Protein AF-Q64HC9-F1 (afdb_monomer)

Secondary structure (DSSP, 8-state):
----------------------EEEE-SSEEEEEEE-TT-----EEEEESPPPTTEEEEEEEEEE---B-S----S--SSS-S-GGGG--TT--EEEEEEEEEE---PPSEEEEEEE----TTT--B---EEEEEEE-----

pLDDT: mean 74.33, std 14.69, range [40.84, 91.12]

Mean predicted aligned error: 11.89 Å

Structure (mmCIF, N/CA/C/O backbone):
data_AF-Q64HC9-F1
#
_entry.id   AF-Q64HC9-F1
#
loop_
_atom_site.group_PDB
_atom_site.id
_atom_site.type_symbol
_atom_site.label_atom_id
_atom_site.label_alt_id
_atom_site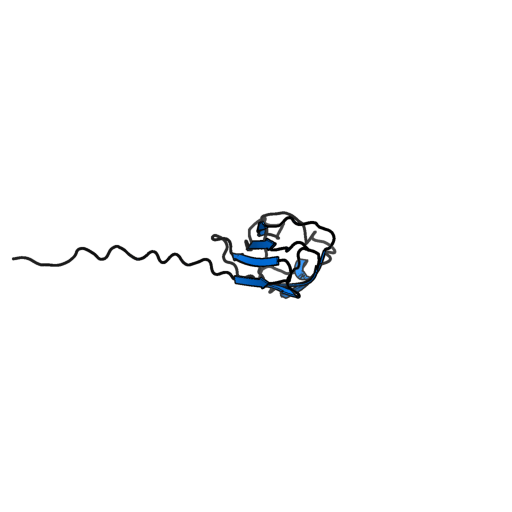.label_comp_id
_atom_site.label_asym_id
_atom_site.label_entity_id
_atom_site.label_seq_id
_atom_site.pdbx_PDB_ins_code
_atom_site.Cartn_x
_atom_site.Cartn_y
_atom_site.Cartn_z
_atom_site.occupancy
_atom_site.B_iso_or_equiv
_atom_site.auth_seq_id
_atom_site.auth_comp_id
_atom_site.auth_asym_id
_atom_site.auth_atom_id
_atom_site.pdbx_PDB_model_num
ATOM 1 N N . MET A 1 1 ? -16.742 67.677 -4.994 1.00 40.84 1 MET A N 1
ATOM 2 C CA . MET A 1 1 ? -16.632 66.687 -6.092 1.00 40.84 1 MET A CA 1
ATOM 3 C C . MET A 1 1 ? -15.282 66.006 -5.935 1.00 40.84 1 MET A C 1
ATOM 5 O O . MET A 1 1 ? -14.339 66.737 -5.679 1.00 40.84 1 MET A O 1
ATOM 9 N N . LEU A 1 2 ? -15.078 64.698 -6.061 1.00 40.84 2 LEU A N 1
ATOM 10 C CA . LEU A 1 2 ? -15.927 63.492 -6.014 1.0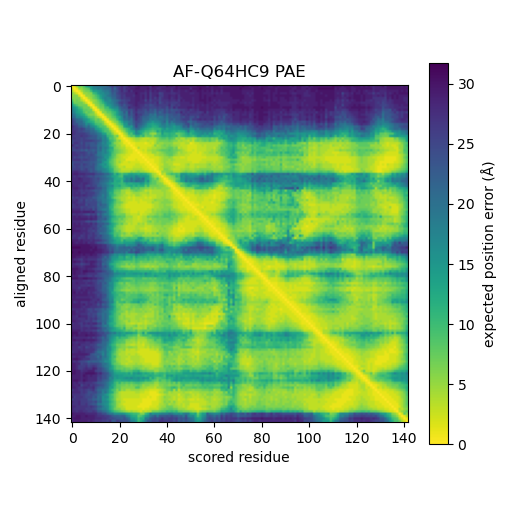0 40.84 2 LEU A CA 1
ATOM 11 C C . LEU A 1 2 ? -14.906 62.337 -5.767 1.00 40.84 2 LEU A C 1
ATOM 13 O O . LEU A 1 2 ? -13.785 62.466 -6.262 1.00 40.84 2 LEU A O 1
ATOM 17 N N . PRO A 1 3 ? -15.165 61.296 -4.952 1.00 45.94 3 PRO A N 1
ATOM 18 C CA . PRO A 1 3 ? -14.065 60.493 -4.398 1.00 45.94 3 PRO A CA 1
ATOM 19 C C . PRO A 1 3 ? -13.435 59.503 -5.392 1.00 45.94 3 PRO A C 1
ATOM 21 O O . PRO A 1 3 ? -14.139 58.753 -6.063 1.00 45.94 3 PRO A O 1
ATOM 24 N N . PHE A 1 4 ? -12.100 59.431 -5.399 1.00 45.72 4 PHE A N 1
ATOM 25 C CA . PHE A 1 4 ? -11.341 58.328 -5.997 1.00 45.72 4 PHE A CA 1
ATOM 26 C C . PHE A 1 4 ? -11.171 57.196 -4.975 1.00 45.72 4 PHE A C 1
ATOM 28 O O . PHE A 1 4 ? -10.282 57.262 -4.127 1.00 45.72 4 PHE A O 1
ATOM 35 N N . ILE A 1 5 ? -11.985 56.141 -5.064 1.00 53.59 5 ILE A N 1
ATOM 36 C CA . ILE A 1 5 ? -11.693 54.857 -4.408 1.00 53.59 5 ILE A CA 1
ATOM 37 C C . ILE A 1 5 ? -12.189 53.690 -5.272 1.00 53.59 5 ILE A C 1
ATOM 39 O O . ILE A 1 5 ? -13.197 53.820 -5.956 1.00 53.59 5 ILE A O 1
ATOM 43 N N . LEU A 1 6 ? -11.506 52.545 -5.148 1.00 52.09 6 LEU A N 1
ATOM 44 C CA . LEU A 1 6 ? -11.951 51.194 -5.526 1.00 52.09 6 LEU A CA 1
ATOM 45 C C . LEU A 1 6 ? -12.296 50.946 -7.009 1.00 52.09 6 LEU A C 1
ATOM 47 O O . LEU A 1 6 ? -13.439 51.101 -7.418 1.00 52.09 6 LEU A O 1
ATOM 51 N N . PHE A 1 7 ? -11.352 50.342 -7.744 1.00 48.59 7 PHE A N 1
ATOM 52 C CA . PHE A 1 7 ? -11.568 49.006 -8.334 1.00 48.59 7 PHE A CA 1
ATOM 53 C C . PHE A 1 7 ? -10.238 48.378 -8.797 1.00 48.59 7 PHE A C 1
ATOM 55 O O . PHE A 1 7 ? -9.608 48.931 -9.694 1.00 48.59 7 PHE A O 1
ATOM 62 N N . SER A 1 8 ? -9.824 47.247 -8.191 1.00 47.06 8 SER A N 1
ATOM 63 C CA . SER A 1 8 ? -8.927 46.178 -8.730 1.00 47.06 8 SER A CA 1
ATOM 64 C C . SER A 1 8 ? -8.206 45.376 -7.623 1.00 47.06 8 SER A C 1
ATOM 66 O O . SER A 1 8 ? -6.982 45.293 -7.596 1.00 47.06 8 SER A O 1
ATOM 68 N N . THR A 1 9 ? -8.948 44.754 -6.700 1.00 53.44 9 THR A N 1
ATOM 69 C CA . THR A 1 9 ? -8.387 43.815 -5.697 1.00 53.44 9 THR A CA 1
ATOM 70 C C . THR A 1 9 ? -9.257 42.563 -5.534 1.00 53.44 9 THR A C 1
ATOM 72 O O . THR A 1 9 ? -9.566 42.148 -4.421 1.00 53.44 9 THR A O 1
ATOM 75 N N . LEU A 1 10 ? -9.688 41.974 -6.655 1.00 48.69 10 LEU A N 1
ATOM 76 C CA . LEU A 1 10 ? -10.426 40.700 -6.707 1.00 48.69 10 LEU A CA 1
ATOM 77 C C . LEU A 1 10 ? -9.857 39.760 -7.782 1.00 48.69 10 LEU A C 1
ATOM 79 O O . LEU A 1 10 ? -10.584 39.166 -8.571 1.00 48.69 10 LEU A O 1
ATOM 83 N N . LEU A 1 11 ? -8.533 39.607 -7.783 1.00 49.22 11 LEU A N 1
ATOM 84 C CA . LEU A 1 11 ? -7.881 38.435 -8.358 1.00 49.22 11 LEU A CA 1
ATOM 85 C C . LEU A 1 11 ? -6.985 37.810 -7.288 1.00 49.22 11 LEU A C 1
ATOM 87 O O . LEU A 1 11 ? -5.763 37.948 -7.308 1.00 49.22 11 LEU A O 1
ATOM 91 N N . SER A 1 12 ? -7.622 37.167 -6.308 1.00 49.53 12 SER A N 1
ATOM 92 C CA . SER A 1 12 ? -6.921 36.307 -5.357 1.00 49.53 12 SER A CA 1
ATOM 93 C C . SER A 1 12 ? -6.146 35.254 -6.152 1.00 49.53 12 SER A C 1
ATOM 95 O O . SER A 1 12 ? -6.778 34.538 -6.936 1.00 49.53 12 SER A O 1
ATOM 97 N N . PRO A 1 13 ? -4.818 35.119 -5.988 1.00 48.38 13 PRO A N 1
ATOM 98 C CA . PRO A 1 13 ? -4.122 33.986 -6.566 1.00 48.38 13 PRO A CA 1
ATOM 99 C C . PRO A 1 13 ? -4.697 32.728 -5.918 1.00 48.38 13 PRO A C 1
ATOM 101 O O . PRO A 1 13 ? -4.564 32.530 -4.709 1.00 48.38 13 PRO A O 1
ATOM 104 N N . ILE A 1 14 ? -5.359 31.888 -6.717 1.00 54.41 14 ILE A N 1
ATOM 105 C CA . ILE A 1 14 ? -5.689 30.527 -6.300 1.00 54.41 14 ILE A CA 1
ATOM 106 C C . ILE A 1 14 ? -4.350 29.805 -6.219 1.00 54.41 14 ILE A C 1
ATOM 108 O O . ILE A 1 14 ? -3.828 29.304 -7.214 1.00 54.41 14 ILE A O 1
ATOM 112 N N . LEU A 1 15 ? -3.757 29.837 -5.029 1.00 45.00 15 LEU A N 1
ATOM 113 C CA . LEU A 1 15 ? -2.570 29.072 -4.713 1.00 45.00 15 LEU A CA 1
ATOM 114 C C . LEU A 1 15 ? -3.022 27.614 -4.625 1.00 45.00 15 LEU A C 1
ATOM 116 O O . LEU A 1 15 ? -3.457 27.154 -3.572 1.00 45.00 15 LEU A O 1
ATOM 120 N N . THR A 1 16 ? -3.011 26.922 -5.765 1.00 43.44 16 THR A N 1
ATOM 121 C CA . THR A 1 16 ? -3.303 25.491 -5.832 1.00 43.44 16 THR A CA 1
ATOM 122 C C . THR A 1 16 ? -2.333 24.784 -4.894 1.00 43.44 16 THR A C 1
ATOM 124 O O . THR A 1 16 ? -1.134 24.733 -5.170 1.00 43.44 16 THR A O 1
ATOM 127 N N . GLU A 1 17 ? -2.839 24.305 -3.755 1.00 46.41 17 GLU A N 1
ATOM 128 C CA . GLU A 1 17 ? -2.050 23.569 -2.772 1.00 46.41 17 GLU A CA 1
ATOM 129 C C . GLU A 1 17 ? -1.519 22.311 -3.464 1.00 46.41 17 GLU A C 1
ATOM 131 O O . GLU A 1 17 ? -2.272 21.373 -3.718 1.00 46.41 17 GLU A O 1
ATOM 136 N N . SER A 1 18 ? -0.236 22.322 -3.841 1.00 50.88 18 SER A N 1
ATOM 137 C CA . SER 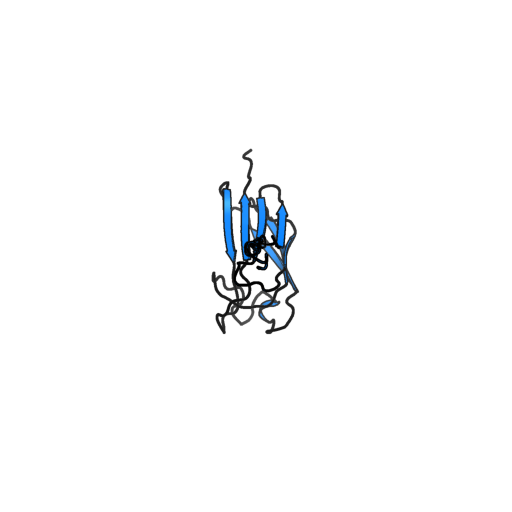A 1 18 ? 0.394 21.183 -4.507 1.00 50.88 18 SER A CA 1
ATOM 138 C C . SER A 1 18 ? 0.220 19.947 -3.634 1.00 50.88 18 SER A C 1
ATOM 140 O O . SER A 1 18 ? 0.615 19.981 -2.466 1.00 50.88 18 SER A O 1
ATOM 142 N N . GLU A 1 19 ? -0.318 18.861 -4.203 1.00 58.88 19 GLU A N 1
ATOM 143 C CA . GLU A 1 19 ? -0.428 17.572 -3.517 1.00 58.88 19 GLU A CA 1
ATOM 144 C C . GLU A 1 19 ? 0.904 17.242 -2.840 1.00 58.88 19 GLU A C 1
ATOM 146 O O . GLU A 1 19 ? 1.939 17.066 -3.493 1.00 58.88 19 GLU A O 1
ATOM 151 N N . LYS A 1 20 ? 0.894 17.200 -1.506 1.00 64.88 20 LYS A N 1
ATOM 152 C CA . LYS A 1 20 ? 2.105 16.947 -0.740 1.00 64.88 20 LYS A CA 1
ATOM 153 C C . LYS A 1 20 ? 2.418 15.459 -0.819 1.00 64.88 20 LYS A C 1
ATOM 155 O O . LYS A 1 20 ? 1.818 14.654 -0.110 1.00 64.88 20 LYS A O 1
ATOM 160 N N . GLN A 1 21 ? 3.356 15.111 -1.695 1.00 63.88 21 GLN A N 1
ATOM 161 C CA . GLN A 1 21 ? 3.906 13.765 -1.812 1.00 63.88 21 GLN A CA 1
ATOM 162 C C . GLN A 1 21 ? 4.420 13.308 -0.438 1.00 63.88 21 GLN A C 1
ATOM 164 O O . GLN A 1 21 ? 5.368 13.880 0.102 1.00 63.88 21 GLN A O 1
ATOM 169 N N . GLN A 1 22 ? 3.744 12.321 0.152 1.00 74.75 22 GLN A N 1
ATOM 170 C CA . GLN A 1 22 ? 3.880 11.997 1.575 1.00 74.75 22 GLN A CA 1
ATOM 171 C C . GLN A 1 22 ? 5.083 11.084 1.843 1.00 74.75 22 GLN A C 1
ATOM 173 O O . GLN A 1 22 ? 5.713 11.184 2.893 1.00 74.75 22 GLN A O 1
ATOM 178 N N . TRP A 1 23 ? 5.416 10.218 0.883 1.00 79.31 23 TRP A N 1
ATOM 179 C CA . TRP A 1 23 ? 6.560 9.311 0.949 1.00 79.31 23 TRP A CA 1
ATOM 180 C C . TRP A 1 23 ? 7.141 9.037 -0.445 1.00 79.31 23 TRP A C 1
ATOM 182 O O . TRP A 1 23 ? 6.479 9.206 -1.475 1.00 79.31 23 TRP A O 1
ATOM 192 N N . PHE A 1 24 ? 8.407 8.626 -0.469 1.00 89.25 24 PHE A N 1
ATOM 193 C CA . PHE A 1 24 ? 9.185 8.318 -1.664 1.00 89.25 24 PHE A CA 1
ATOM 194 C C . PHE A 1 24 ? 10.277 7.304 -1.317 1.00 89.25 24 PHE A C 1
ATOM 196 O O . PHE A 1 24 ? 10.985 7.480 -0.325 1.00 89.25 24 PHE A O 1
ATOM 203 N N . CYS A 1 25 ? 10.480 6.301 -2.168 1.00 89.44 25 CYS A N 1
ATOM 204 C CA . CYS A 1 25 ? 11.663 5.454 -2.135 1.00 89.44 25 CYS A CA 1
ATOM 205 C C . CYS A 1 25 ? 12.200 5.166 -3.546 1.00 89.44 25 CYS A C 1
ATOM 207 O O . CYS A 1 25 ? 11.488 5.213 -4.553 1.00 89.44 25 CYS A O 1
ATOM 209 N N . ASN A 1 26 ? 13.501 4.892 -3.612 1.00 90.81 26 ASN A N 1
ATOM 210 C CA . ASN A 1 26 ? 14.267 4.687 -4.835 1.00 90.81 26 ASN A CA 1
ATOM 211 C C . ASN A 1 26 ? 15.036 3.364 -4.703 1.00 90.81 26 ASN A C 1
ATOM 213 O O . ASN A 1 26 ? 15.848 3.217 -3.791 1.00 90.81 26 ASN A O 1
ATOM 217 N N . SER A 1 27 ? 14.752 2.400 -5.581 1.00 90.25 27 SER A N 1
ATOM 218 C CA . SER A 1 27 ? 15.448 1.109 -5.654 1.00 90.25 27 SER A CA 1
ATOM 219 C C . SER A 1 27 ? 16.253 1.007 -6.956 1.00 90.25 27 SER A C 1
ATOM 221 O O . SER A 1 27 ? 16.325 1.965 -7.724 1.00 90.25 27 SER A O 1
ATOM 223 N N . SER A 1 28 ? 16.902 -0.125 -7.238 1.00 89.38 28 SER A N 1
ATOM 224 C CA . SER A 1 28 ? 17.747 -0.243 -8.438 1.00 89.38 28 SER A CA 1
ATOM 225 C C . SER A 1 28 ? 16.977 -0.340 -9.763 1.00 89.38 28 SER A C 1
ATOM 227 O O . SER A 1 28 ? 17.556 -0.054 -10.807 1.00 89.38 28 SER A O 1
ATOM 229 N N . ASP A 1 29 ? 15.690 -0.702 -9.749 1.00 87.44 29 ASP A N 1
ATOM 230 C CA . ASP A 1 29 ? 14.849 -0.782 -10.955 1.00 87.44 29 ASP A CA 1
ATOM 231 C C . ASP A 1 29 ? 13.572 0.083 -10.893 1.00 87.44 29 ASP A C 1
ATOM 233 O O . ASP A 1 29 ? 13.063 0.476 -11.950 1.00 87.44 29 ASP A O 1
ATOM 237 N N . ALA A 1 30 ? 13.102 0.464 -9.698 1.00 88.00 30 ALA A N 1
ATOM 238 C CA . ALA A 1 30 ? 11.863 1.212 -9.488 1.00 88.00 30 ALA A CA 1
ATOM 239 C C . ALA A 1 30 ? 12.071 2.548 -8.753 1.00 88.00 30 ALA A C 1
ATOM 241 O O . ALA A 1 30 ? 13.046 2.749 -8.028 1.00 88.00 30 ALA A O 1
ATOM 242 N N . ILE A 1 31 ? 11.139 3.478 -8.945 1.00 91.12 31 ILE A N 1
ATOM 243 C CA . ILE A 1 31 ? 10.877 4.610 -8.045 1.00 91.12 31 ILE A CA 1
ATOM 244 C C . ILE A 1 31 ? 9.433 4.455 -7.584 1.00 91.12 31 ILE A C 1
ATOM 246 O O . ILE A 1 31 ? 8.567 4.198 -8.421 1.00 91.12 31 ILE A O 1
ATOM 250 N N . ILE A 1 32 ? 9.178 4.600 -6.288 1.00 90.31 32 ILE A N 1
ATOM 251 C CA . ILE A 1 32 ? 7.845 4.447 -5.702 1.00 90.31 32 ILE A CA 1
ATOM 252 C C . ILE A 1 32 ? 7.548 5.653 -4.821 1.00 90.31 32 ILE A C 1
ATOM 254 O O . ILE A 1 32 ? 8.393 6.086 -4.041 1.00 90.31 32 ILE A O 1
ATOM 258 N N . SER A 1 33 ? 6.343 6.192 -4.933 1.00 90.94 33 SER A N 1
ATOM 259 C CA . SER A 1 33 ? 5.830 7.251 -4.066 1.00 90.94 33 SER A CA 1
ATOM 260 C C . SER A 1 33 ? 4.320 7.133 -3.907 1.00 90.94 33 SER A C 1
ATOM 262 O O . SER A 1 33 ? 3.669 6.413 -4.666 1.00 90.94 33 SER A O 1
ATOM 264 N N . TYR A 1 34 ? 3.754 7.851 -2.936 1.00 88.19 34 TYR A N 1
ATOM 265 C CA . TYR A 1 34 ? 2.308 8.042 -2.857 1.00 88.19 34 TYR A CA 1
ATOM 266 C C . TYR A 1 34 ? 1.922 9.458 -2.413 1.00 88.19 34 TYR A C 1
ATOM 268 O O . TYR A 1 34 ? 2.655 10.129 -1.675 1.00 88.19 34 TYR A O 1
ATOM 276 N N . SER A 1 35 ? 0.738 9.884 -2.849 1.00 86.75 35 SER A N 1
ATOM 277 C CA . SER A 1 35 ? -0.045 10.958 -2.232 1.00 86.75 35 SER A CA 1
ATOM 278 C C . SER A 1 35 ? -1.314 10.388 -1.588 1.00 86.75 35 SER A C 1
ATOM 280 O O . SER A 1 35 ? -1.679 9.227 -1.806 1.00 86.75 35 SER A O 1
ATOM 282 N N . TYR A 1 36 ? -1.984 11.204 -0.778 1.00 83.69 36 TYR A N 1
ATOM 283 C CA . TYR A 1 36 ? -3.371 10.959 -0.387 1.00 83.69 36 TYR A CA 1
ATOM 284 C C . TYR A 1 36 ? -4.297 11.320 -1.548 1.00 83.69 36 TYR A C 1
ATOM 286 O O . TYR A 1 36 ? -4.082 12.341 -2.190 1.00 83.69 36 TYR A O 1
ATOM 294 N N . CYS A 1 37 ? -5.362 10.557 -1.778 1.00 81.56 37 CYS A N 1
ATOM 295 C CA . CYS A 1 37 ? -6.410 10.981 -2.708 1.00 81.56 37 CYS A CA 1
ATOM 296 C C . CYS A 1 37 ? -7.161 12.204 -2.147 1.00 81.56 37 CYS A C 1
ATOM 298 O O . CYS A 1 37 ? -7.504 12.221 -0.961 1.00 81.56 37 CYS A O 1
ATOM 300 N N . ASP A 1 38 ? -7.480 13.181 -3.004 1.00 65.38 38 ASP A N 1
ATOM 301 C CA . ASP A 1 38 ? -7.985 14.523 -2.648 1.00 65.38 38 ASP A CA 1
ATOM 302 C C . ASP A 1 38 ? -9.080 14.571 -1.572 1.00 65.38 38 ASP A C 1
ATOM 304 O O . ASP A 1 38 ? -9.145 15.504 -0.771 1.00 65.38 38 ASP A O 1
ATOM 308 N N . HIS A 1 39 ? -9.966 13.575 -1.563 1.00 67.81 39 HIS A N 1
ATOM 309 C CA . HIS A 1 39 ? -11.182 13.562 -0.751 1.00 67.81 39 HIS A CA 1
ATOM 310 C C . HIS A 1 39 ? -11.023 12.891 0.629 1.00 67.81 39 HIS A C 1
ATOM 312 O O . HIS A 1 39 ? -11.960 12.936 1.424 1.00 67.81 39 HIS A O 1
ATOM 318 N N . LEU A 1 40 ? -9.881 12.249 0.927 1.00 60.38 40 LEU A N 1
ATOM 319 C CA . LEU A 1 40 ? -9.685 11.394 2.114 1.00 60.38 40 LEU A CA 1
ATOM 320 C C . LEU A 1 40 ? -8.298 11.595 2.759 1.00 60.38 40 LEU A C 1
ATOM 322 O O . LEU A 1 40 ? -7.430 10.724 2.706 1.00 60.38 40 LEU A O 1
ATOM 326 N N . LYS A 1 41 ? -8.102 12.749 3.410 1.00 59.41 41 LYS A N 1
ATOM 327 C CA . LYS A 1 41 ? -6.877 13.102 4.156 1.00 59.41 41 LYS A CA 1
ATOM 328 C C . LYS A 1 41 ? -6.925 12.599 5.616 1.00 59.41 41 LYS A C 1
ATOM 330 O O . LYS A 1 41 ? -7.077 13.391 6.542 1.00 59.41 41 LYS A O 1
ATOM 335 N N . PHE A 1 42 ? -6.790 11.288 5.822 1.00 63.09 42 PHE A N 1
ATOM 336 C CA . PHE A 1 42 ? -6.514 10.687 7.140 1.00 63.09 42 PHE A CA 1
ATOM 337 C C . PHE A 1 42 ? -5.006 10.433 7.300 1.00 63.09 42 PHE A C 1
ATOM 339 O O . PHE A 1 42 ? -4.371 10.085 6.308 1.00 63.09 42 PHE A O 1
ATOM 346 N N . PRO A 1 43 ? -4.404 10.575 8.496 1.00 64.19 43 PRO A N 1
ATOM 347 C CA . PRO A 1 43 ? -2.973 10.344 8.669 1.00 64.19 43 PRO A CA 1
ATOM 348 C C . PRO A 1 43 ? -2.633 8.854 8.510 1.00 64.19 43 PRO A C 1
ATOM 350 O O . PRO A 1 43 ? -3.034 8.033 9.334 1.00 64.19 43 PRO A O 1
ATOM 353 N N . ILE A 1 44 ? -1.870 8.519 7.465 1.00 71.00 44 ILE A N 1
ATOM 354 C CA . ILE A 1 44 ? -1.198 7.221 7.339 1.00 71.00 44 ILE A CA 1
ATOM 355 C C . ILE A 1 44 ? 0.257 7.380 6.887 1.00 71.00 44 ILE A C 1
ATOM 357 O O . ILE A 1 44 ? 0.569 8.023 5.878 1.00 71.00 44 ILE A O 1
ATOM 361 N N . SER A 1 45 ? 1.141 6.704 7.617 1.00 74.62 45 SER A N 1
ATOM 362 C CA . SER A 1 45 ? 2.516 6.442 7.210 1.00 74.62 45 SER A CA 1
ATOM 363 C C . SER A 1 45 ? 2.630 5.003 6.700 1.00 74.62 45 SER A C 1
ATOM 365 O O . SER A 1 45 ? 2.314 4.060 7.426 1.00 74.62 45 SER A O 1
ATOM 367 N N . ILE A 1 46 ? 3.074 4.831 5.453 1.00 82.00 46 ILE A N 1
ATOM 368 C CA . ILE A 1 46 ? 3.570 3.557 4.922 1.00 82.00 46 ILE A CA 1
ATOM 369 C C . ILE A 1 46 ? 5.018 3.760 4.493 1.00 82.00 46 ILE A C 1
ATOM 371 O O . ILE A 1 46 ? 5.329 4.699 3.760 1.00 82.00 46 ILE A O 1
ATOM 375 N N . SER A 1 47 ? 5.897 2.845 4.885 1.00 86.50 47 SER A N 1
ATOM 376 C CA . SER A 1 47 ? 7.237 2.728 4.314 1.00 86.50 47 SER A CA 1
ATOM 377 C C . SER A 1 47 ? 7.609 1.261 4.103 1.00 86.50 47 SER A C 1
ATOM 379 O O . SER A 1 47 ? 7.032 0.368 4.718 1.00 86.50 47 SER A O 1
ATOM 381 N N . SER A 1 48 ? 8.563 0.993 3.211 1.00 86.19 48 SER A N 1
ATOM 382 C CA . SER A 1 48 ? 9.099 -0.352 2.972 1.00 86.19 48 SER A CA 1
ATOM 383 C C . SER A 1 48 ? 10.609 -0.379 3.187 1.00 86.19 48 SER A C 1
ATOM 385 O O . SER A 1 48 ? 11.320 0.411 2.554 1.00 86.19 48 SER A O 1
ATOM 387 N N . GLU A 1 49 ? 11.096 -1.316 3.997 1.00 88.75 49 GLU A N 1
ATOM 388 C CA . GLU A 1 49 ? 12.523 -1.569 4.187 1.00 88.75 49 GLU A CA 1
ATOM 389 C C . GLU A 1 49 ? 12.884 -3.010 3.760 1.00 88.75 49 GLU A C 1
ATOM 391 O O . GLU A 1 49 ? 12.382 -3.970 4.352 1.00 88.75 49 GLU A O 1
ATOM 396 N N . PRO A 1 50 ? 13.741 -3.200 2.733 1.00 90.75 50 PRO A N 1
ATOM 397 C CA . PRO A 1 50 ? 14.271 -2.189 1.811 1.00 90.75 50 PRO A CA 1
ATOM 398 C C . PRO A 1 50 ? 13.204 -1.647 0.837 1.00 90.75 50 PRO A C 1
ATOM 400 O O . PRO A 1 50 ? 12.112 -2.197 0.699 1.00 90.75 50 PRO A O 1
ATOM 403 N N . CYS A 1 51 ? 13.542 -0.582 0.100 1.00 89.38 51 CYS A N 1
ATOM 404 C CA . CYS A 1 51 ? 12.697 -0.073 -0.985 1.00 89.38 51 CYS A CA 1
ATOM 405 C C . CYS A 1 51 ? 12.468 -1.137 -2.071 1.00 89.38 51 CYS A C 1
ATOM 407 O O . CYS A 1 51 ? 13.423 -1.731 -2.583 1.00 89.38 51 CYS A O 1
ATOM 409 N N . VAL A 1 52 ? 11.204 -1.332 -2.456 1.00 88.25 52 VAL A N 1
ATOM 410 C CA . VAL A 1 52 ? 10.787 -2.396 -3.377 1.00 88.25 52 VAL A CA 1
ATOM 411 C C . VAL A 1 52 ? 11.465 -2.296 -4.749 1.00 88.25 52 VAL A C 1
ATOM 413 O O . VAL A 1 52 ? 11.451 -1.265 -5.426 1.00 88.25 52 VAL A O 1
ATOM 416 N N . ARG A 1 53 ? 12.023 -3.428 -5.175 1.00 88.06 53 ARG A N 1
ATOM 417 C CA . ARG A 1 53 ? 12.530 -3.731 -6.515 1.00 88.06 53 ARG A CA 1
ATOM 418 C C . ARG A 1 53 ? 11.527 -4.601 -7.262 1.00 88.06 53 ARG A C 1
ATOM 420 O O . ARG A 1 53 ? 11.114 -5.643 -6.756 1.00 88.06 53 ARG A O 1
ATOM 427 N N . LEU A 1 54 ? 11.177 -4.221 -8.484 1.00 82.75 54 LEU A N 1
ATOM 428 C CA . LEU A 1 54 ? 10.170 -4.909 -9.295 1.00 82.75 54 LEU A CA 1
ATOM 429 C C . LEU A 1 54 ? 10.665 -6.228 -9.906 1.00 82.75 54 LEU A C 1
ATOM 431 O O . LEU A 1 54 ? 9.834 -7.049 -10.283 1.00 82.75 54 LEU A O 1
ATOM 435 N N . ARG A 1 55 ? 11.981 -6.496 -9.954 1.00 83.75 55 ARG A N 1
ATOM 436 C CA . ARG A 1 55 ? 12.485 -7.861 -10.227 1.00 83.75 55 ARG A CA 1
ATOM 437 C C . ARG A 1 55 ? 12.175 -8.861 -9.093 1.00 83.75 55 ARG A C 1
ATOM 439 O O . ARG A 1 55 ? 12.180 -10.059 -9.350 1.00 83.75 55 ARG A O 1
ATOM 446 N N . GLY A 1 56 ? 11.912 -8.381 -7.876 1.00 84.31 56 GLY A N 1
ATOM 447 C CA . GLY A 1 56 ? 11.635 -9.184 -6.683 1.00 84.31 56 GLY A CA 1
ATOM 448 C C . GLY A 1 56 ? 12.251 -8.568 -5.424 1.00 84.31 56 GLY A C 1
ATOM 449 O O . GLY A 1 56 ? 13.310 -7.936 -5.492 1.00 84.31 56 GLY A O 1
ATOM 450 N N . THR A 1 57 ? 11.577 -8.700 -4.279 1.00 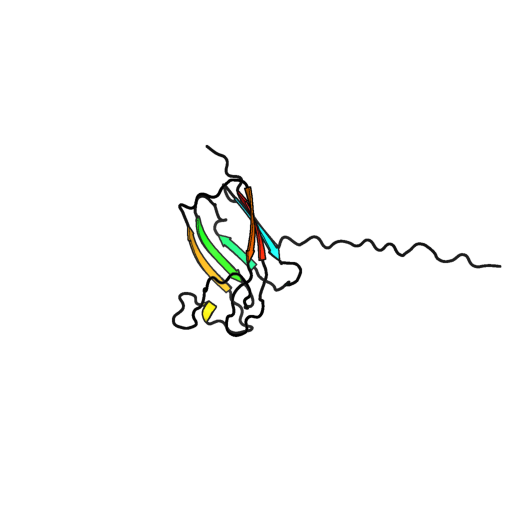87.62 57 THR A N 1
ATOM 451 C CA . THR A 1 57 ? 11.996 -8.119 -2.987 1.00 87.62 57 THR A CA 1
ATOM 452 C C . THR A 1 57 ? 11.526 -8.976 -1.820 1.00 87.62 57 THR A C 1
ATOM 454 O O . THR A 1 57 ? 10.374 -9.400 -1.806 1.00 87.62 57 THR A O 1
ATOM 457 N N . ASN A 1 58 ? 12.392 -9.128 -0.815 1.00 88.94 58 ASN A N 1
ATOM 458 C CA . ASN A 1 58 ? 12.048 -9.588 0.530 1.00 88.94 58 ASN A CA 1
ATOM 459 C C . ASN A 1 58 ? 12.297 -8.429 1.505 1.00 88.94 58 ASN A C 1
ATOM 461 O O . ASN A 1 58 ? 13.334 -7.770 1.396 1.00 88.94 58 ASN A O 1
ATOM 465 N N . GLY A 1 59 ? 11.379 -8.178 2.436 1.00 89.62 59 GLY A N 1
ATOM 466 C CA . GLY A 1 59 ? 11.492 -7.059 3.372 1.00 89.62 59 GLY A CA 1
ATOM 467 C C . GLY A 1 59 ? 10.304 -6.925 4.315 1.00 89.62 59 GLY A C 1
ATOM 468 O O . GLY A 1 59 ? 9.494 -7.843 4.451 1.00 89.62 59 GLY A O 1
ATOM 469 N N . PHE A 1 60 ? 10.189 -5.752 4.931 1.00 84.94 60 PHE A N 1
ATOM 470 C CA . PHE A 1 60 ? 9.076 -5.369 5.795 1.00 84.94 60 PHE A CA 1
ATOM 471 C C . PHE A 1 60 ? 8.383 -4.113 5.264 1.00 84.94 60 PHE A C 1
ATOM 473 O O . PHE A 1 60 ? 9.034 -3.200 4.754 1.00 84.94 60 PHE A O 1
ATOM 480 N N . VAL A 1 61 ? 7.059 -4.058 5.398 1.00 86.31 61 VAL A N 1
ATOM 481 C CA . VAL A 1 61 ? 6.275 -2.830 5.248 1.00 86.31 61 VAL A CA 1
ATOM 482 C C . VAL A 1 61 ? 5.899 -2.343 6.642 1.00 86.31 61 VAL A C 1
ATOM 484 O O . VAL A 1 61 ? 5.213 -3.053 7.377 1.00 86.31 61 VAL A O 1
ATOM 487 N N . HIS A 1 62 ? 6.337 -1.146 7.013 1.00 82.31 62 HIS A N 1
ATOM 488 C CA . HIS A 1 62 ? 5.914 -0.481 8.242 1.00 82.31 62 HIS A CA 1
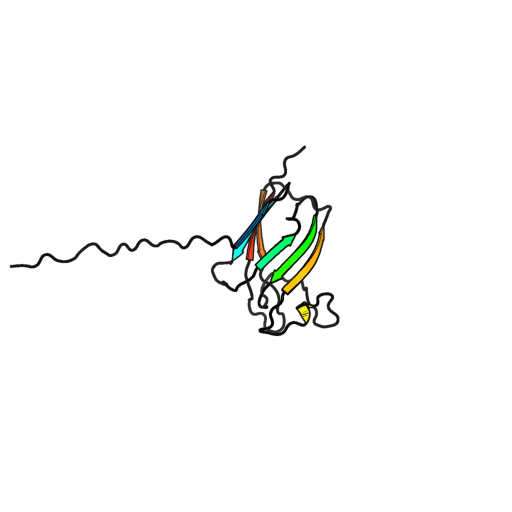ATOM 489 C C . HIS A 1 62 ? 4.643 0.314 7.945 1.00 82.31 62 HIS A C 1
ATOM 491 O O . HIS A 1 62 ? 4.590 1.037 6.946 1.00 82.31 62 HIS A O 1
ATOM 497 N N . VAL A 1 63 ? 3.613 0.151 8.778 1.00 80.25 63 VAL A N 1
ATOM 498 C CA . VAL A 1 63 ? 2.276 0.709 8.521 1.00 80.25 63 VAL A CA 1
ATOM 499 C C . VAL A 1 63 ? 1.688 1.294 9.808 1.00 80.25 63 VAL A C 1
ATOM 501 O O . VAL A 1 63 ? 1.588 0.593 10.816 1.00 80.25 63 VAL A O 1
ATOM 504 N N . GLU A 1 64 ? 1.282 2.565 9.758 1.00 76.25 64 GLU A N 1
ATOM 505 C CA . GLU A 1 64 ? 0.715 3.326 10.884 1.00 76.25 64 GLU A CA 1
ATOM 506 C C . GLU A 1 64 ? -0.516 4.130 10.424 1.00 76.25 64 GLU A C 1
ATOM 508 O O . GLU A 1 64 ? -0.373 4.999 9.563 1.00 76.25 64 GLU A O 1
ATOM 513 N N . PHE A 1 65 ? -1.728 3.811 10.920 1.00 70.50 65 PHE A N 1
ATOM 514 C CA . PHE A 1 65 ? -3.014 4.317 10.376 1.00 70.50 65 PHE A CA 1
ATOM 515 C C . PHE A 1 65 ? -4.257 4.084 11.276 1.00 70.50 65 PHE A C 1
ATOM 517 O O . PHE A 1 65 ? -4.145 3.489 12.346 1.00 70.50 65 PHE A O 1
ATOM 524 N N . ILE A 1 66 ? -5.454 4.523 10.824 1.00 55.22 66 ILE A N 1
ATOM 525 C CA . ILE A 1 66 ? -6.753 4.430 11.545 1.00 55.22 66 ILE A CA 1
ATOM 526 C C . ILE A 1 66 ? -7.902 3.887 10.624 1.00 55.22 66 ILE A C 1
ATOM 528 O O . ILE A 1 66 ? -8.306 4.620 9.723 1.00 55.22 66 ILE A O 1
ATOM 532 N N . PRO A 1 67 ? -8.452 2.657 10.837 1.00 44.47 67 PRO A N 1
ATOM 533 C CA . PRO A 1 67 ? -9.027 1.703 9.830 1.00 44.47 67 PRO A CA 1
ATOM 534 C C . PRO A 1 67 ? -10.461 1.916 9.257 1.00 44.47 67 PRO A C 1
ATOM 536 O O . PRO A 1 67 ? -11.271 2.587 9.895 1.00 44.47 67 PRO A O 1
ATOM 539 N N . LYS A 1 68 ? -10.750 1.315 8.061 1.00 52.88 68 LYS A N 1
ATOM 540 C CA . LYS A 1 68 ? -12.013 1.280 7.238 1.00 52.88 68 LYS A CA 1
ATOM 541 C C . LYS A 1 68 ? -11.826 0.685 5.795 1.00 52.88 68 LYS A C 1
ATOM 543 O O . LYS A 1 68 ? -10.696 0.419 5.429 1.00 52.88 68 LYS A O 1
ATOM 548 N N . LEU A 1 69 ? -12.860 0.425 4.961 1.00 51.00 69 LEU A N 1
ATOM 549 C CA . LEU A 1 69 ? -12.777 -0.180 3.588 1.00 51.00 69 LEU A CA 1
ATOM 550 C C . LEU A 1 69 ? -12.710 0.808 2.376 1.00 51.00 69 LEU A C 1
ATOM 552 O O . LEU A 1 69 ? -11.648 1.387 2.177 1.00 51.00 69 LEU A O 1
ATOM 556 N N . PRO A 1 70 ? -13.741 0.949 1.508 1.00 48.06 70 PRO A N 1
ATOM 557 C CA . PRO A 1 70 ? -13.701 0.592 0.069 1.00 48.06 70 PRO A CA 1
ATOM 558 C C . PRO A 1 70 ? -12.785 1.381 -0.871 1.00 48.06 70 PRO A C 1
ATOM 560 O O . PRO A 1 70 ? -12.686 2.588 -0.695 1.00 48.06 70 PRO A O 1
ATOM 563 N N . LYS A 1 71 ? -12.280 0.823 -1.991 1.00 44.06 71 LYS A N 1
ATOM 564 C CA . LYS A 1 71 ? -12.083 -0.591 -2.449 1.00 44.06 71 LYS A CA 1
ATOM 565 C C . LYS A 1 71 ? -10.873 -0.601 -3.420 1.00 44.06 71 LYS A C 1
ATOM 567 O O . LYS A 1 71 ? -10.690 0.367 -4.144 1.00 44.06 71 LYS A O 1
ATOM 572 N N . ARG A 1 72 ? -10.007 -1.615 -3.581 1.00 51.59 72 ARG A N 1
ATOM 573 C CA . ARG A 1 72 ? -10.177 -3.068 -3.862 1.00 51.59 72 ARG A CA 1
ATOM 574 C C . ARG A 1 72 ? -10.627 -3.933 -2.669 1.00 51.59 72 ARG A C 1
ATOM 576 O O . ARG A 1 72 ? -10.830 -3.429 -1.573 1.00 51.59 72 ARG A O 1
ATOM 583 N N . LYS A 1 73 ? -10.835 -5.241 -2.895 1.00 61.41 73 LYS A N 1
ATOM 584 C CA . LYS A 1 73 ? -11.144 -6.230 -1.847 1.00 61.41 73 LYS A CA 1
ATOM 585 C C . LYS A 1 73 ? -10.280 -7.497 -1.941 1.00 61.41 73 LYS A C 1
ATOM 587 O O . LYS A 1 73 ? -10.785 -8.576 -2.228 1.00 61.41 73 LYS A O 1
ATOM 592 N N . GLU A 1 74 ? -8.994 -7.345 -1.631 1.00 73.19 74 GLU A N 1
ATOM 593 C CA . GLU A 1 74 ? -8.253 -8.435 -0.988 1.00 73.19 74 GLU A CA 1
ATOM 594 C C . GLU A 1 74 ? -8.624 -8.403 0.498 1.00 73.19 74 GLU A C 1
ATOM 596 O O . GLU A 1 74 ? -8.745 -7.326 1.089 1.00 73.19 74 GLU A O 1
ATOM 601 N N . VAL A 1 75 ? -8.867 -9.570 1.088 1.00 78.94 75 VAL A N 1
ATOM 602 C CA . VAL A 1 75 ? -9.261 -9.691 2.493 1.00 78.94 75 VAL A CA 1
ATOM 603 C C . VAL A 1 75 ? -8.008 -10.014 3.298 1.00 78.94 75 VAL A C 1
ATOM 605 O O . VAL A 1 75 ? -7.401 -11.053 3.082 1.00 78.94 75 VAL A O 1
ATOM 608 N N . LEU A 1 76 ? -7.611 -9.099 4.186 1.00 84.12 76 LEU A N 1
ATOM 609 C CA . LEU A 1 76 ? -6.494 -9.297 5.124 1.00 84.12 76 LEU A CA 1
ATOM 610 C C . LEU A 1 76 ? -6.954 -9.833 6.487 1.00 84.12 76 LEU A C 1
ATOM 612 O O . LEU A 1 76 ? -6.132 -10.325 7.248 1.00 84.12 76 LEU A O 1
ATOM 616 N N . CYS A 1 77 ? -8.247 -9.692 6.792 1.00 87.12 77 CYS A N 1
ATOM 617 C CA . CYS A 1 77 ? -8.869 -10.103 8.044 1.00 87.12 77 CYS A CA 1
ATOM 618 C C . CYS A 1 77 ? -10.228 -10.743 7.737 1.00 87.12 77 CYS A C 1
ATOM 620 O O . CYS A 1 77 ? -11.118 -10.087 7.186 1.00 87.12 77 CYS A O 1
ATOM 622 N N . HIS A 1 78 ? -10.373 -12.016 8.077 1.00 86.12 78 HIS A N 1
ATOM 623 C CA . HIS A 1 78 ? -11.559 -12.849 7.925 1.00 86.12 78 HIS A CA 1
ATOM 624 C C . HIS A 1 78 ? -12.449 -12.834 9.179 1.00 86.12 78 HIS A C 1
ATOM 626 O O . HIS A 1 78 ? -13.627 -13.180 9.083 1.00 86.12 78 HIS A O 1
ATOM 632 N N . GLY A 1 79 ? -11.924 -12.394 10.330 1.00 79.69 79 GLY A N 1
ATOM 633 C CA . GLY A 1 79 ? -12.673 -12.202 11.578 1.00 79.69 79 GLY A CA 1
ATOM 634 C C . GLY A 1 79 ? -12.579 -13.357 12.581 1.00 79.69 79 GLY A C 1
ATOM 635 O O . GLY A 1 79 ? -13.193 -13.286 13.644 1.00 79.69 79 GLY A O 1
ATOM 636 N N . HIS A 1 80 ? -11.813 -14.406 12.273 1.00 76.38 80 HIS A N 1
ATOM 637 C CA . HIS A 1 80 ? -11.479 -15.501 13.187 1.00 76.38 80 HIS A CA 1
ATOM 638 C C . HIS A 1 80 ? -10.125 -16.088 12.779 1.00 76.38 80 HIS A C 1
ATOM 640 O O . HIS A 1 80 ? -9.917 -16.380 11.606 1.00 76.38 80 HIS A O 1
ATOM 646 N N . ASP A 1 81 ? -9.223 -16.234 13.754 1.00 80.62 81 ASP A N 1
ATOM 647 C CA . ASP A 1 81 ? -7.889 -16.844 13.624 1.00 80.62 81 ASP A CA 1
ATOM 648 C C . ASP A 1 81 ? -7.031 -16.272 12.479 1.00 80.62 81 ASP A C 1
ATOM 650 O O . ASP A 1 81 ? -6.263 -16.973 11.829 1.00 80.62 81 ASP A O 1
ATOM 654 N N . ASP A 1 82 ? -7.138 -14.953 12.293 1.00 86.75 82 ASP A N 1
ATOM 655 C CA . ASP A 1 82 ? -6.360 -14.173 11.329 1.00 86.75 82 ASP A CA 1
ATOM 656 C C . ASP A 1 82 ? -4.851 -14.153 11.635 1.00 86.75 82 ASP A C 1
ATOM 658 O O . ASP A 1 82 ? -4.440 -13.923 12.779 1.00 86.75 82 ASP A O 1
ATOM 662 N N . ASP A 1 83 ? -4.038 -14.283 10.578 1.00 87.62 83 ASP A N 1
ATOM 663 C CA . ASP A 1 83 ? -2.564 -14.271 10.617 1.00 87.62 83 ASP A CA 1
ATOM 664 C C . ASP A 1 83 ? -1.971 -12.965 11.180 1.00 87.62 83 ASP A C 1
ATOM 666 O O . ASP A 1 83 ? -0.863 -12.948 11.726 1.00 87.62 83 ASP A O 1
ATOM 670 N N . TYR A 1 84 ? -2.687 -11.845 11.035 1.00 86.81 84 TYR A N 1
ATOM 671 C CA . TYR A 1 84 ? -2.179 -10.516 11.363 1.00 86.81 84 TYR A CA 1
ATOM 672 C C . TYR A 1 84 ? -2.742 -9.963 12.676 1.00 86.81 84 TYR A C 1
ATOM 674 O O . TYR A 1 84 ? -3.950 -9.810 12.859 1.00 86.81 84 TYR A O 1
ATOM 682 N N . SER A 1 85 ? -1.848 -9.530 13.569 1.00 87.44 85 SER A N 1
ATOM 683 C CA . SER A 1 85 ? -2.207 -8.930 14.863 1.00 87.44 85 SER A CA 1
ATOM 684 C C . SER A 1 85 ? -3.116 -7.698 14.749 1.00 87.44 85 SER A C 1
ATOM 686 O O . SER A 1 85 ? -3.981 -7.500 15.602 1.00 87.44 85 SER A O 1
ATOM 688 N N . PHE A 1 86 ? -2.975 -6.901 13.682 1.00 87.25 86 PHE A N 1
ATOM 689 C CA . PHE A 1 86 ? -3.796 -5.707 13.454 1.00 87.25 86 PHE A CA 1
ATOM 690 C C . PHE A 1 86 ? -5.276 -6.018 13.177 1.00 87.25 86 PHE A C 1
ATOM 692 O O . PHE A 1 86 ? -6.110 -5.137 13.362 1.00 87.25 86 PHE A O 1
ATOM 699 N N . CYS A 1 87 ? -5.636 -7.257 12.817 1.00 86.31 87 CYS A N 1
ATOM 700 C CA . CYS A 1 87 ? -7.034 -7.667 12.635 1.00 86.31 87 CYS A CA 1
ATOM 701 C C . CYS A 1 87 ? -7.858 -7.647 13.935 1.00 86.31 87 CYS A C 1
ATOM 703 O O . CYS A 1 87 ? -9.078 -7.774 13.892 1.00 86.31 87 CYS A O 1
ATOM 705 N N . ARG A 1 88 ? -7.202 -7.474 15.091 1.00 85.81 88 ARG A N 1
ATOM 706 C CA . ARG A 1 88 ? -7.835 -7.365 16.416 1.00 85.81 88 ARG A CA 1
ATOM 707 C C . ARG A 1 88 ? -7.927 -5.924 16.935 1.00 85.81 88 ARG A C 1
ATOM 709 O O . ARG A 1 88 ? -8.457 -5.728 18.023 1.00 85.81 88 ARG A O 1
ATOM 716 N N . ALA A 1 89 ? -7.399 -4.944 16.197 1.00 85.69 89 ALA A N 1
ATOM 717 C CA . ALA A 1 89 ? -7.348 -3.549 16.630 1.00 85.69 89 ALA A CA 1
ATOM 718 C C . ALA A 1 89 ? -8.730 -2.877 16.577 1.00 85.69 89 ALA A C 1
ATOM 720 O O . ALA A 1 89 ? -9.473 -3.011 15.601 1.00 85.69 89 ALA A O 1
ATOM 721 N N . LEU A 1 90 ? -9.065 -2.125 17.622 1.00 81.94 90 LEU A N 1
ATOM 722 C CA . LEU A 1 90 ? -10.349 -1.447 17.772 1.00 81.94 90 LEU A CA 1
ATOM 723 C C . LEU A 1 90 ? -10.322 -0.010 17.231 1.00 81.94 90 LEU A C 1
ATOM 725 O O . LEU A 1 90 ? -9.283 0.632 17.067 1.00 81.94 90 LEU A O 1
ATOM 729 N N . LYS A 1 91 ? -11.513 0.534 16.964 1.00 75.19 91 LYS A N 1
ATOM 730 C CA . LYS A 1 91 ? -11.698 1.899 16.455 1.00 75.19 91 LYS A CA 1
ATOM 731 C C . LYS A 1 91 ? -11.146 2.941 17.439 1.00 75.19 91 LYS A C 1
ATOM 733 O O . LYS A 1 91 ? -11.786 3.247 18.441 1.00 75.19 91 LYS A O 1
ATOM 738 N N . GLY A 1 92 ? -10.010 3.539 17.084 1.00 76.81 92 GLY A N 1
ATOM 739 C CA . GLY A 1 92 ? -9.315 4.555 17.884 1.00 76.81 92 GLY A CA 1
ATOM 740 C C . GLY A 1 92 ? -8.019 4.065 18.535 1.00 76.81 92 GLY A C 1
ATOM 741 O O . GLY A 1 92 ? -7.318 4.875 19.134 1.00 76.81 92 GLY A O 1
ATOM 742 N N . GLU A 1 93 ? -7.676 2.783 18.397 1.00 82.06 93 GLU A N 1
ATOM 743 C CA . GLU A 1 93 ? -6.361 2.260 18.774 1.00 82.06 93 GLU A CA 1
ATOM 744 C C . GLU A 1 93 ? -5.315 2.574 17.694 1.00 82.06 93 GLU A C 1
ATOM 746 O O . GLU A 1 93 ? -5.606 2.547 16.495 1.00 82.06 93 GLU A O 1
ATOM 751 N N . THR A 1 94 ? -4.080 2.85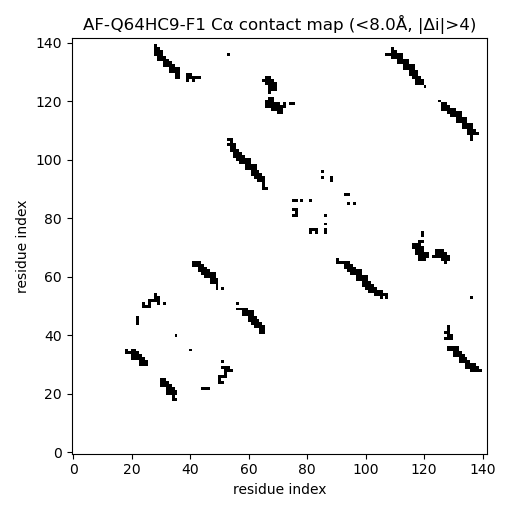6 18.113 1.00 81.38 94 THR A N 1
ATOM 752 C CA . THR A 1 94 ? -2.957 3.076 17.193 1.00 81.38 94 THR A CA 1
ATOM 753 C C . THR A 1 94 ? -2.421 1.739 16.693 1.00 81.38 94 THR A C 1
ATOM 755 O O . THR A 1 94 ? -1.769 1.009 17.441 1.00 81.38 94 THR A O 1
ATOM 758 N N . VAL A 1 95 ? -2.628 1.437 15.411 1.00 86.38 95 VAL A N 1
ATOM 759 C CA . VAL A 1 95 ? -1.926 0.334 14.746 1.00 86.38 95 VAL A CA 1
ATOM 760 C C . VAL A 1 95 ? -0.511 0.799 14.406 1.00 86.38 95 VAL A C 1
ATOM 762 O O . VAL A 1 95 ? -0.346 1.712 13.608 1.00 86.38 95 VAL A O 1
ATOM 765 N N . ASN A 1 96 ? 0.500 0.156 14.988 1.00 88.44 96 ASN A N 1
ATOM 766 C CA . ASN A 1 96 ? 1.904 0.276 14.592 1.00 88.44 96 ASN A CA 1
ATOM 767 C C . ASN A 1 96 ? 2.471 -1.143 14.474 1.00 88.44 96 ASN A C 1
ATOM 769 O O . ASN A 1 96 ? 2.514 -1.885 15.457 1.00 88.44 96 ASN A O 1
ATOM 773 N N . THR A 1 97 ? 2.821 -1.556 13.256 1.00 85.75 97 THR A N 1
ATOM 774 C CA . THR A 1 97 ? 3.265 -2.925 12.971 1.00 85.75 97 THR A CA 1
ATOM 775 C C . THR A 1 97 ? 4.154 -2.993 11.729 1.00 85.75 97 THR A C 1
ATOM 777 O O . THR A 1 97 ? 4.169 -2.082 10.899 1.00 85.75 97 THR A O 1
ATOM 780 N N . SER A 1 98 ? 4.909 -4.086 11.613 1.00 86.44 98 SER A N 1
ATOM 781 C CA . SER A 1 98 ? 5.827 -4.364 10.504 1.00 86.44 98 SER A CA 1
ATOM 782 C C . SER A 1 98 ? 5.414 -5.666 9.822 1.00 86.44 98 SER A C 1
ATOM 784 O O . SER A 1 98 ? 5.561 -6.745 10.392 1.00 86.44 98 SER A O 1
ATOM 786 N N . ILE A 1 99 ? 4.870 -5.565 8.612 1.00 87.81 99 ILE A N 1
ATOM 787 C CA . ILE A 1 99 ? 4.325 -6.691 7.850 1.00 87.81 99 ILE A CA 1
ATOM 788 C C . ILE A 1 99 ? 5.444 -7.279 6.975 1.00 87.81 99 ILE A C 1
ATOM 790 O O . ILE A 1 99 ? 5.944 -6.564 6.102 1.00 87.81 99 ILE A O 1
ATOM 794 N N . PRO A 1 100 ? 5.862 -8.544 7.163 1.00 86.06 100 PRO A N 1
ATOM 795 C CA . PRO A 1 100 ? 6.830 -9.177 6.273 1.00 86.06 100 PRO A CA 1
ATOM 796 C C . PRO A 1 100 ? 6.212 -9.395 4.888 1.00 86.06 100 PRO A C 1
ATOM 798 O O . PRO A 1 100 ? 5.061 -9.819 4.774 1.00 86.06 100 PRO A O 1
ATOM 801 N N . PHE A 1 101 ? 6.979 -9.141 3.829 1.00 88.12 101 PHE A N 1
ATOM 802 C CA . PHE A 1 101 ? 6.548 -9.388 2.454 1.00 88.12 101 PHE A CA 1
ATOM 803 C C . PHE A 1 101 ? 7.662 -10.010 1.607 1.00 88.12 101 PHE A C 1
ATOM 805 O O . PHE A 1 101 ? 8.854 -9.778 1.824 1.00 88.12 101 PHE A O 1
ATOM 812 N N . SER A 1 102 ? 7.247 -10.797 0.616 1.00 85.38 102 SER A N 1
ATOM 813 C CA . SER A 1 102 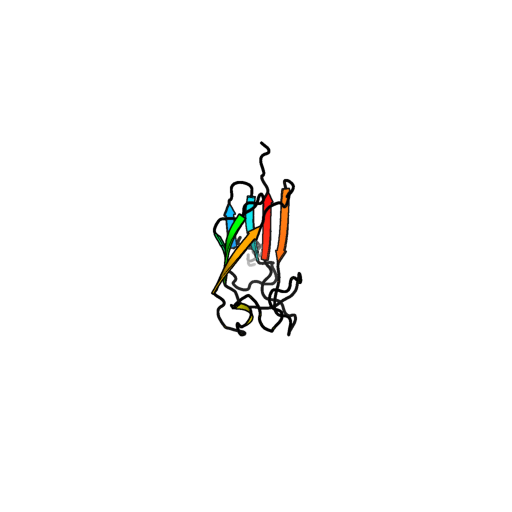? 8.111 -11.420 -0.382 1.00 85.38 102 SER A CA 1
ATOM 814 C C . SER A 1 102 ? 7.372 -11.504 -1.715 1.00 85.38 102 SER A C 1
ATOM 816 O O . SER A 1 102 ? 6.194 -11.861 -1.744 1.00 85.38 102 SER A O 1
ATOM 818 N N . PHE A 1 103 ? 8.050 -11.178 -2.815 1.00 84.50 103 PHE A N 1
ATOM 819 C CA . PHE A 1 103 ? 7.610 -11.551 -4.160 1.00 84.50 103 PHE A CA 1
ATOM 820 C C . PHE A 1 103 ? 8.803 -11.694 -5.111 1.00 84.50 103 PHE A C 1
ATOM 822 O O . PHE A 1 103 ? 9.801 -10.982 -4.991 1.00 84.50 103 PHE A O 1
ATOM 829 N N . GLU A 1 104 ? 8.664 -12.578 -6.097 1.00 84.06 104 GLU A N 1
ATOM 830 C CA . GLU A 1 104 ? 9.629 -12.828 -7.171 1.00 84.06 104 GLU A CA 1
ATOM 831 C C . GLU A 1 104 ? 8.878 -13.302 -8.436 1.00 84.06 104 GLU A C 1
ATOM 833 O O . GLU A 1 104 ? 7.681 -13.588 -8.391 1.00 84.06 104 GLU A O 1
ATOM 838 N N . GLY A 1 105 ? 9.549 -13.349 -9.590 1.00 67.31 105 GLY A N 1
ATOM 839 C CA . GLY A 1 105 ? 9.046 -14.006 -10.807 1.00 67.31 105 GLY A CA 1
ATOM 840 C C . GLY A 1 105 ? 8.038 -13.214 -11.653 1.00 67.31 105 GLY A C 1
ATOM 841 O O . GLY A 1 105 ? 7.786 -13.587 -12.799 1.00 67.31 105 GLY A O 1
ATOM 842 N N . ILE A 1 106 ? 7.495 -12.099 -11.157 1.00 72.62 106 ILE A N 1
ATOM 843 C CA . ILE A 1 106 ? 6.546 -11.262 -11.910 1.00 72.62 106 ILE A CA 1
ATOM 844 C C . ILE A 1 106 ? 7.296 -10.335 -12.882 1.00 72.62 106 ILE A C 1
ATOM 846 O O . ILE A 1 106 ? 8.050 -9.447 -12.484 1.00 72.62 106 ILE A O 1
ATOM 850 N N . LEU A 1 107 ? 7.065 -10.504 -14.188 1.00 73.19 107 LEU A N 1
ATOM 851 C CA . LEU A 1 107 ? 7.717 -9.703 -15.226 1.00 73.19 107 LEU A CA 1
ATOM 852 C C . LEU A 1 107 ? 6.974 -8.382 -15.499 1.00 73.19 107 LEU A C 1
ATOM 854 O O . LEU A 1 107 ? 6.201 -8.277 -16.447 1.00 73.19 107 LEU A O 1
ATOM 858 N N . PHE A 1 108 ? 7.263 -7.338 -14.722 1.00 74.81 108 PHE A N 1
ATOM 859 C CA . PHE A 1 108 ? 6.721 -6.000 -14.990 1.00 74.81 108 PHE A CA 1
ATOM 860 C C . PHE A 1 108 ? 7.325 -5.368 -16.273 1.00 74.81 108 PHE A C 1
ATOM 862 O O . PHE A 1 108 ? 8.558 -5.296 -16.395 1.00 74.81 108 PHE A O 1
ATOM 869 N N . PRO A 1 109 ? 6.504 -4.854 -17.215 1.00 74.75 109 PRO A N 1
ATOM 870 C CA . PRO A 1 109 ? 6.965 -4.005 -18.325 1.00 74.75 109 PRO A CA 1
ATOM 871 C C . PRO A 1 109 ? 7.689 -2.730 -17.850 1.00 74.75 109 PRO A C 1
ATOM 873 O O . PRO A 1 109 ? 7.517 -2.311 -16.701 1.00 74.75 109 PRO A O 1
ATOM 876 N N . LYS A 1 110 ? 8.459 -2.059 -18.723 1.00 82.81 110 LYS A N 1
ATOM 877 C CA . LYS A 1 110 ? 8.884 -0.666 -18.460 1.00 82.81 110 LYS A CA 1
ATOM 878 C C . LYS A 1 110 ? 7.649 0.243 -18.426 1.00 82.81 110 LYS A C 1
ATOM 880 O O . LYS A 1 110 ? 6.732 0.029 -19.215 1.00 82.81 110 LYS A O 1
ATOM 885 N N . GLY A 1 111 ? 7.649 1.284 -17.592 1.00 78.81 111 GLY A N 1
ATOM 886 C CA . GLY A 1 111 ? 6.606 2.313 -17.645 1.00 78.81 111 GLY A CA 1
ATOM 887 C C . GLY A 1 111 ? 6.259 2.963 -16.309 1.00 78.81 111 GLY A C 1
ATOM 888 O O . GLY A 1 111 ? 6.904 2.727 -15.288 1.00 78.81 111 GLY A O 1
ATOM 889 N N . HIS A 1 112 ? 5.218 3.793 -16.354 1.00 83.62 112 HIS A N 1
ATOM 890 C CA . HIS A 1 112 ? 4.645 4.507 -15.218 1.00 83.62 112 HIS A CA 1
ATOM 891 C C . HIS A 1 112 ? 3.305 3.867 -14.834 1.00 83.62 112 HIS A C 1
ATOM 893 O O . HIS A 1 112 ? 2.319 3.986 -15.561 1.00 83.62 112 HIS A O 1
ATOM 899 N N . TYR A 1 113 ? 3.257 3.222 -13.674 1.00 77.69 113 TYR A N 1
ATOM 900 C CA . TYR A 1 113 ? 2.057 2.609 -13.115 1.00 77.69 113 TYR A CA 1
ATOM 901 C C . TYR A 1 113 ? 1.430 3.529 -12.071 1.00 77.69 113 TYR A C 1
ATOM 903 O O . TYR A 1 113 ? 2.138 4.180 -11.302 1.00 77.69 113 TYR A O 1
ATOM 911 N N . ARG A 1 114 ? 0.096 3.531 -12.010 1.00 79.94 114 ARG A N 1
ATOM 912 C CA . ARG A 1 114 ? -0.671 4.147 -10.926 1.00 79.94 114 ARG A CA 1
ATOM 913 C C . ARG A 1 114 ? -1.514 3.074 -10.248 1.00 79.94 114 ARG A C 1
ATOM 915 O O . ARG A 1 114 ? -2.242 2.358 -10.933 1.00 79.94 114 ARG A O 1
ATOM 922 N N . CYS A 1 115 ? -1.417 2.963 -8.930 1.00 79.38 115 CYS A N 1
ATOM 923 C CA . CYS A 1 115 ? -2.203 2.033 -8.124 1.00 79.38 115 CYS A CA 1
ATOM 924 C C . CYS A 1 115 ? -2.930 2.822 -7.032 1.00 79.38 115 CYS A C 1
ATOM 926 O O . CYS A 1 115 ? -2.291 3.514 -6.247 1.00 79.38 115 CYS A O 1
ATOM 928 N N . VAL A 1 116 ? -4.259 2.741 -6.992 1.00 81.88 116 VAL A N 1
ATOM 929 C CA . VAL A 1 116 ? -5.066 3.385 -5.947 1.00 81.88 116 VAL A CA 1
ATOM 930 C C . VAL A 1 116 ? -5.482 2.322 -4.936 1.00 81.88 116 VAL A C 1
ATOM 932 O O . VAL A 1 116 ? -6.071 1.311 -5.321 1.00 81.88 116 VAL A O 1
ATOM 935 N N . ALA A 1 117 ? -5.161 2.541 -3.662 1.00 82.00 117 ALA A N 1
ATOM 936 C CA . ALA A 1 117 ? -5.411 1.601 -2.573 1.00 82.00 117 ALA A CA 1
ATOM 937 C C . ALA A 1 117 ? -6.235 2.245 -1.444 1.00 82.00 117 ALA A C 1
ATOM 939 O O . ALA A 1 117 ? -5.810 3.223 -0.832 1.00 82.00 117 ALA A O 1
ATOM 940 N N . GLU A 1 118 ? -7.403 1.663 -1.162 1.00 77.62 118 GLU A N 1
ATOM 941 C CA . GLU A 1 118 ? -8.361 2.058 -0.117 1.00 77.62 118 GLU A CA 1
ATOM 942 C C . GLU A 1 118 ? -9.037 0.773 0.463 1.00 77.62 118 GLU A C 1
ATOM 944 O O . GLU A 1 118 ? -9.884 0.186 -0.212 1.00 77.62 118 GLU A O 1
ATOM 949 N N . ALA A 1 119 ? -8.582 0.259 1.634 1.00 76.81 119 ALA A N 1
ATOM 950 C CA . ALA A 1 119 ? -9.053 -0.969 2.350 1.00 76.81 119 ALA A CA 1
ATOM 951 C C . ALA A 1 119 ? -8.395 -1.127 3.765 1.00 76.81 119 ALA A C 1
ATOM 953 O O . ALA A 1 119 ? -7.256 -0.690 3.897 1.00 76.81 119 ALA A O 1
ATOM 954 N N . ILE A 1 120 ? -8.943 -1.756 4.838 1.00 72.31 120 ILE A N 1
ATOM 955 C CA . ILE A 1 120 ? -10.180 -2.561 5.048 1.00 72.31 120 ILE A CA 1
ATOM 956 C C . ILE A 1 120 ? -10.944 -2.331 6.404 1.00 72.31 120 ILE A C 1
ATOM 958 O O . ILE A 1 120 ? -10.320 -2.258 7.456 1.00 72.31 120 ILE A O 1
ATOM 962 N N . ALA A 1 121 ? -12.300 -2.291 6.385 1.00 74.75 121 ALA A N 1
ATOM 963 C CA . ALA A 1 121 ? -13.241 -2.692 7.470 1.00 74.75 121 ALA A CA 1
ATOM 964 C C . ALA A 1 121 ? -14.594 -3.179 6.892 1.00 74.75 121 ALA A C 1
ATOM 966 O O . ALA A 1 121 ? -15.331 -2.425 6.253 1.00 74.75 121 ALA A O 1
ATOM 967 N N . GLY A 1 122 ? -14.895 -4.469 7.059 1.00 67.56 122 GLY A N 1
ATOM 968 C CA . GLY A 1 122 ? -15.980 -5.159 6.343 1.00 67.56 122 GLY A CA 1
ATOM 969 C C . GLY A 1 122 ? -17.352 -5.185 7.025 1.00 67.56 122 GLY A C 1
ATOM 970 O O . GLY A 1 122 ? -18.286 -5.724 6.442 1.00 67.56 122 GLY A O 1
ATOM 971 N N . ASP A 1 123 ? -17.473 -4.635 8.232 1.00 70.56 123 ASP A N 1
ATOM 972 C CA . ASP A 1 123 ? -18.707 -4.566 9.029 1.00 70.56 123 ASP A CA 1
ATOM 973 C C . ASP A 1 123 ? -19.591 -3.359 8.660 1.00 70.56 123 ASP A C 1
ATOM 975 O O . ASP A 1 123 ? -20.817 -3.422 8.710 1.00 70.56 123 ASP A O 1
ATOM 979 N N . THR A 1 124 ? -18.941 -2.261 8.276 1.00 69.56 124 THR A N 1
ATOM 980 C CA . THR A 1 124 ? -19.523 -0.927 8.075 1.00 69.56 124 THR A CA 1
ATOM 981 C C . THR A 1 124 ? -19.353 -0.405 6.647 1.00 69.56 124 THR A C 1
ATOM 983 O O . THR A 1 124 ? -20.089 0.490 6.240 1.00 69.56 124 THR A O 1
ATOM 986 N N . GLU A 1 125 ? -18.402 -0.954 5.874 1.00 71.38 125 GLU A N 1
ATOM 987 C CA . GLU A 1 125 ? -18.100 -0.593 4.472 1.00 71.38 125 GLU A CA 1
ATOM 988 C C . GLU A 1 125 ? -17.846 0.930 4.236 1.00 71.38 125 GLU A C 1
ATOM 990 O O . GLU A 1 125 ? -17.950 1.427 3.114 1.00 71.38 125 GLU A O 1
ATOM 995 N N . GLU A 1 126 ? -17.443 1.679 5.273 1.00 70.25 126 GLU A N 1
ATOM 996 C CA . GLU A 1 126 ? -16.980 3.086 5.208 1.00 70.25 126 GLU A CA 1
ATOM 997 C C . GLU A 1 126 ? -15.497 3.193 4.742 1.00 70.25 126 GLU A C 1
ATOM 999 O O . GLU A 1 126 ? -14.829 2.172 4.708 1.00 70.25 126 GLU A O 1
ATOM 1004 N N . LYS A 1 127 ? -14.921 4.374 4.418 1.00 72.25 127 LYS A N 1
ATOM 1005 C CA . LYS A 1 127 ? -13.516 4.540 3.910 1.00 72.25 127 LYS A CA 1
ATOM 1006 C C . LYS A 1 127 ? -12.492 5.069 4.948 1.00 72.25 127 LYS A C 1
ATOM 1008 O O . LYS A 1 127 ? -12.881 5.827 5.833 1.00 72.25 127 LYS A O 1
ATOM 1013 N N . LEU A 1 128 ? -11.205 4.681 4.826 1.00 74.69 128 LEU A N 1
ATOM 1014 C CA . LEU A 1 128 ? -10.123 4.877 5.840 1.00 74.69 128 LEU A CA 1
ATOM 1015 C C . LEU A 1 128 ? -8.985 5.803 5.426 1.00 74.69 128 LEU A C 1
ATOM 1017 O O . LEU A 1 128 ? -8.570 6.687 6.154 1.00 74.69 128 LEU A O 1
ATOM 1021 N N . PHE A 1 129 ? -8.454 5.537 4.251 1.00 78.50 129 PHE A N 1
ATOM 1022 C CA . PHE A 1 129 ? -7.409 6.245 3.550 1.00 78.50 129 PHE A CA 1
ATOM 1023 C C . PHE A 1 129 ? -7.673 5.919 2.096 1.00 78.50 129 PHE A C 1
ATOM 1025 O O . PHE A 1 129 ? -8.304 4.910 1.771 1.00 78.50 129 PHE A O 1
ATOM 1032 N N . CYS A 1 130 ? -7.156 6.756 1.222 1.00 82.62 130 CYS A N 1
ATOM 1033 C CA . CYS A 1 130 ? -6.984 6.408 -0.169 1.00 82.62 130 CYS A CA 1
ATOM 1034 C C . CYS A 1 130 ? -5.572 6.853 -0.516 1.00 82.62 130 CYS A C 1
ATOM 1036 O O . CYS A 1 130 ? -5.244 8.033 -0.379 1.00 82.62 130 CYS A O 1
ATOM 1038 N N . LEU A 1 131 ? -4.724 5.893 -0.875 1.00 85.44 131 LEU A N 1
ATOM 1039 C CA . LEU A 1 131 ? -3.344 6.133 -1.268 1.00 85.44 131 LEU A CA 1
ATOM 1040 C C . LEU A 1 131 ? -3.221 5.992 -2.778 1.00 85.44 131 LEU A C 1
ATOM 1042 O O . LEU A 1 131 ? -3.565 4.960 -3.355 1.00 85.44 131 LEU A O 1
ATOM 1046 N N . ASN A 1 132 ? -2.723 7.047 -3.408 1.00 86.88 132 ASN A N 1
ATOM 1047 C CA . ASN A 1 132 ? -2.478 7.134 -4.836 1.00 86.88 132 ASN A CA 1
ATOM 1048 C C . ASN A 1 132 ? -0.994 6.839 -5.084 1.00 86.88 132 ASN A C 1
ATOM 1050 O O . ASN A 1 132 ? -0.162 7.746 -5.077 1.00 86.88 132 ASN A O 1
ATOM 1054 N N . PHE A 1 133 ? -0.648 5.559 -5.233 1.00 86.19 133 PHE A N 1
ATOM 1055 C CA . PHE A 1 133 ? 0.723 5.130 -5.495 1.00 86.19 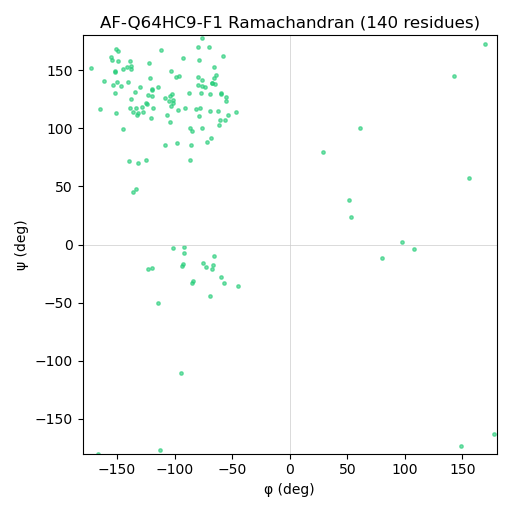133 PHE A CA 1
ATOM 1056 C C . PHE A 1 133 ? 1.111 5.375 -6.952 1.00 86.19 133 PHE A C 1
ATOM 1058 O O . PHE A 1 133 ? 0.435 4.915 -7.877 1.00 86.19 133 PHE A O 1
ATOM 1065 N N . THR A 1 134 ? 2.268 6.001 -7.138 1.00 86.44 134 THR A N 1
ATOM 1066 C CA . THR A 1 134 ? 2.968 6.124 -8.416 1.00 86.44 134 THR A CA 1
ATOM 1067 C C . THR A 1 134 ? 4.202 5.232 -8.382 1.00 86.44 134 THR A C 1
ATOM 1069 O O . THR A 1 134 ? 5.024 5.328 -7.471 1.00 86.44 134 THR A O 1
ATOM 1072 N N . ILE A 1 135 ? 4.335 4.351 -9.375 1.00 85.50 135 ILE A N 1
ATOM 1073 C CA . ILE A 1 135 ? 5.450 3.406 -9.493 1.00 85.50 135 ILE A CA 1
ATOM 1074 C C . ILE A 1 135 ? 6.070 3.548 -10.885 1.00 85.50 135 ILE A C 1
ATOM 1076 O O . ILE A 1 135 ? 5.439 3.231 -11.892 1.00 85.50 135 ILE A O 1
ATOM 1080 N N . ILE A 1 136 ? 7.317 4.010 -10.957 1.00 86.50 136 ILE A N 1
ATOM 1081 C CA . ILE A 1 136 ? 8.059 4.190 -12.211 1.00 86.50 136 ILE A CA 1
ATOM 1082 C C . ILE A 1 136 ? 9.078 3.058 -12.341 1.00 86.50 136 ILE A C 1
ATOM 1084 O O . ILE A 1 136 ? 10.113 3.060 -11.671 1.00 86.50 136 ILE A O 1
ATOM 1088 N N . HIS A 1 137 ? 8.808 2.096 -13.223 1.00 85.69 137 HIS A N 1
ATOM 1089 C CA . HIS A 1 137 ? 9.744 1.019 -13.541 1.00 85.69 137 HIS A CA 1
ATOM 1090 C C . HIS A 1 137 ? 10.728 1.500 -14.612 1.00 85.69 137 HIS A C 1
ATOM 1092 O O . HIS A 1 137 ? 10.416 1.504 -15.806 1.00 85.69 137 HIS A O 1
ATOM 1098 N N . ARG A 1 138 ? 11.920 1.923 -14.171 1.00 81.69 138 ARG A N 1
ATOM 1099 C CA . ARG A 1 138 ? 13.005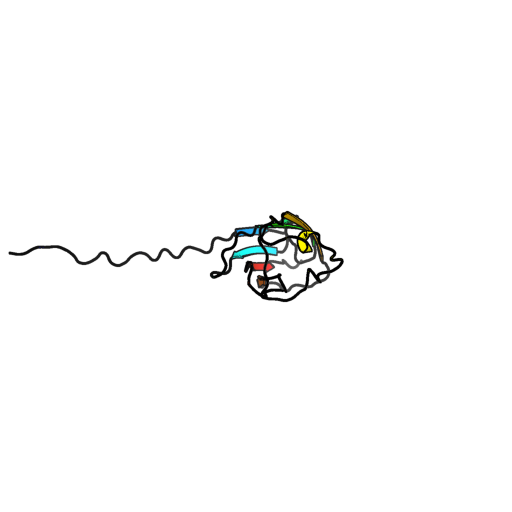 2.418 -15.037 1.00 81.69 138 ARG A CA 1
ATOM 1100 C C . ARG A 1 138 ? 13.607 1.291 -15.877 1.00 81.69 138 ARG A C 1
ATOM 1102 O O . ARG A 1 138 ? 13.815 1.468 -17.077 1.00 81.69 138 ARG A O 1
ATOM 1109 N N . ARG A 1 139 ? 13.840 0.140 -15.226 1.00 68.25 139 ARG A N 1
ATOM 1110 C CA . ARG A 1 139 ? 14.350 -1.129 -15.780 1.00 68.25 139 ARG A CA 1
ATOM 1111 C C . ARG A 1 139 ? 15.256 -0.952 -16.994 1.00 68.25 139 ARG A C 1
ATOM 1113 O O . ARG A 1 139 ? 14.813 -1.177 -18.120 1.00 68.25 139 ARG A O 1
ATOM 1120 N N . ASP A 1 140 ? 16.522 -0.611 -16.803 1.00 61.50 140 ASP A N 1
ATOM 1121 C CA . ASP A 1 140 ? 17.459 -0.801 -17.906 1.00 61.50 140 ASP A CA 1
ATOM 1122 C C . ASP A 1 140 ? 17.632 -2.287 -18.230 1.00 61.50 140 ASP A C 1
ATOM 1124 O O . ASP A 1 140 ? 17.510 -3.167 -17.368 1.00 61.50 140 ASP A O 1
ATOM 1128 N N . VAL A 1 141 ? 17.773 -2.546 -19.530 1.00 52.00 141 VAL A N 1
ATOM 1129 C CA . VAL A 1 141 ? 17.840 -3.883 -20.116 1.00 52.00 141 VAL A CA 1
ATOM 1130 C C . VAL A 1 141 ? 19.273 -4.099 -20.570 1.00 52.00 141 VAL A C 1
ATOM 1132 O O . VAL A 1 141 ? 19.610 -3.861 -21.726 1.00 52.00 141 VAL A O 1
ATOM 1135 N N . ASN A 1 142 ? 20.071 -4.546 -19.605 1.00 45.53 142 ASN A N 1
ATOM 1136 C CA . ASN A 1 142 ? 21.079 -5.574 -19.820 1.00 45.53 142 ASN A CA 1
ATOM 1137 C C . ASN A 1 142 ? 20.501 -6.882 -19.249 1.00 45.53 142 ASN A C 1
ATOM 1139 O O . ASN A 1 142 ? 19.848 -6.810 -18.169 1.00 45.53 142 ASN A O 1
#

Foldseek 3Di:
DDDDDDDDDPPDPPPPPPQPFPDWDDDPFKTKTKGFDPPFDFDKDWDWVVDDDPQKDWTKIWIWFFAADDDDDDDQAPPPPGPDPCNPDDGPDIDTDIHTDIDHDDDDDAAKDWDWDWDDDDPPRDTTTIITMIMGGNDDDD

Nearest PDB structures (foldseek):
  5ijb-assembly2_D  TM=9.166E-01  e=5.538E-15  Mus musculus
  2z65-assembly3_C  TM=8.881E-01  e=5.147E-11  Homo sapiens
  3b2d-assembly1_D  TM=7.504E-01  e=1.426E-04  Homo sapiens
  3mu3-assembly2_B  TM=6.781E-01  e=1.881E-03  Gallus gallus
  8ulj-assembly1_H  TM=1.706E-01  e=7.013E+00  Homo sapiens

InterPro domains:
  IPR003172 MD-2-related lipid-recognition domain [SM00737] (34-135)
  IPR014756 Immunoglobulin E-set [SSF81296] (32-138)
  IPR039217 Lymphocyte antigen 96 [PTHR15218] (68-142)

Sequence (142 aa):
MLPFILFSTLLSPILTESEKQQWFCNSSDAIISYSYCDHLKFPISISSEPCVRLRGTNGFVHVEFIPKLPKRKEVLCHGHDDDYSFCRALKGETVNTSIPFSFEGILFPKGHYRCVAEAIAGDTEEKLFCLNFTIIHRRDVN

Radius of gyration: 21.33 Å; Cα contacts (8 Å, |Δi|>4): 272; chains: 1; bounding box: 41×84×39 Å

Organism: Mus musculus (NCBI:txid10090)

Solvent-accessible surface area (backbone atoms only — not comparable to full-atom values): 8932 Å² total; per-residue (Å²): 139,78,87,92,74,88,89,92,88,85,78,76,79,81,74,74,78,70,84,66,68,74,44,75,44,72,35,96,35,22,36,41,33,32,32,63,38,95,91,36,88,50,80,64,53,70,50,51,53,60,47,66,29,66,77,40,41,71,39,33,36,39,45,35,46,62,86,16,10,62,60,65,85,81,81,82,58,86,86,68,93,51,93,46,78,70,70,73,64,57,99,86,53,85,47,75,52,71,47,77,48,74,51,64,83,55,84,75,70,75,48,80,47,77,48,71,50,12,63,66,35,89,92,77,62,45,72,32,43,30,37,41,32,42,37,38,34,67,54,80,87,126